Protein AF-A0AAW4VNE8-F1 (afdb_monomer_lite)

Sequence (165 aa):
MKYTDEEKKIIDEVKKYLRELRLINIEKFSLTFEIEDIPSPQSIKYSDEAPGGFSKSKGEQITSNMLRRELLTKRLELFNKELDKFMPLVYLLNAGHRNIIRTYVCSRGYNEMIDTLEESFCISKSTYKREFPKACLELSKYLDMEHRPSLEKLNNIFYESIKNE

Radius of gyration: 21.03 Å; chains: 1; bounding box: 50×34×59 Å

Structure (mmCIF, N/CA/C/O backbone):
data_AF-A0AAW4VNE8-F1
#
_entry.id   AF-A0AAW4VNE8-F1
#
loop_
_atom_site.group_PDB
_atom_site.id
_atom_site.type_symbol
_atom_site.label_atom_id
_atom_site.label_alt_id
_atom_site.label_comp_id
_atom_site.label_asym_id
_atom_site.label_entity_id
_atom_site.label_seq_id
_atom_site.pdbx_PDB_ins_code
_atom_site.Cartn_x
_atom_site.Cartn_y
_atom_site.Cartn_z
_atom_site.occupancy
_atom_site.B_iso_or_equiv
_atom_site.auth_seq_id
_atom_site.auth_comp_id
_atom_site.auth_asym_id
_atom_site.auth_atom_id
_atom_site.pdbx_PDB_model_num
ATOM 1 N N . MET A 1 1 ? -12.134 5.145 24.192 1.00 62.53 1 MET A N 1
ATOM 2 C CA . MET A 1 1 ? -12.158 3.667 24.160 1.00 62.53 1 MET A CA 1
ATOM 3 C C . MET A 1 1 ? -10.788 3.184 24.602 1.00 62.53 1 MET A C 1
ATOM 5 O O . MET A 1 1 ? -9.808 3.706 24.082 1.00 62.53 1 MET A O 1
ATOM 9 N N . LYS A 1 2 ? -10.706 2.294 25.595 1.00 84.44 2 LYS A N 1
ATOM 10 C CA . LYS A 1 2 ? -9.440 1.654 25.977 1.00 84.44 2 LYS A CA 1
ATOM 11 C C . LYS A 1 2 ? -9.392 0.295 25.279 1.00 84.44 2 LYS A C 1
ATOM 13 O O . LYS A 1 2 ? -10.303 -0.493 25.483 1.00 84.44 2 LYS A O 1
ATOM 18 N N . TYR A 1 3 ? -8.377 0.084 24.447 1.00 93.25 3 TYR A N 1
ATOM 19 C CA . TYR A 1 3 ? -8.071 -1.218 23.854 1.00 93.25 3 TYR A CA 1
ATOM 20 C C . TYR A 1 3 ? -7.355 -2.095 24.884 1.00 93.25 3 TYR A C 1
ATOM 22 O O . TYR A 1 3 ? -6.609 -1.563 25.719 1.00 93.25 3 TYR A O 1
ATOM 30 N N . THR A 1 4 ? -7.560 -3.408 24.817 1.00 96.62 4 THR A N 1
ATOM 31 C CA . THR A 1 4 ? -6.763 -4.380 25.578 1.00 96.62 4 THR A CA 1
ATOM 32 C C . THR A 1 4 ? -5.313 -4.379 25.084 1.00 96.62 4 THR A C 1
ATOM 34 O O . THR A 1 4 ? -5.005 -3.834 24.022 1.00 96.62 4 THR A O 1
ATOM 37 N N . ASP A 1 5 ? -4.388 -4.955 25.851 1.00 96.56 5 ASP A N 1
ATOM 38 C CA . ASP A 1 5 ? -2.985 -5.010 25.423 1.00 96.56 5 ASP A CA 1
ATOM 39 C C . ASP A 1 5 ? -2.790 -5.900 24.187 1.00 96.56 5 ASP A C 1
ATOM 41 O O . ASP A 1 5 ? -2.002 -5.554 23.305 1.00 96.56 5 ASP A O 1
ATOM 45 N N . GLU A 1 6 ? -3.591 -6.959 24.056 1.00 96.44 6 GLU A N 1
ATOM 46 C CA . GLU A 1 6 ? -3.609 -7.808 22.863 1.00 96.44 6 GLU A CA 1
ATOM 47 C C . GLU A 1 6 ? -4.120 -7.040 21.635 1.00 96.44 6 GLU A C 1
ATOM 49 O O . GLU A 1 6 ? -3.477 -7.026 20.586 1.00 96.44 6 GLU A O 1
ATOM 54 N N . GLU A 1 7 ? -5.222 -6.297 21.775 1.00 97.50 7 GLU A N 1
ATOM 55 C CA . GLU A 1 7 ? -5.741 -5.451 20.695 1.00 97.50 7 GLU A CA 1
ATOM 56 C C . GLU A 1 7 ? -4.721 -4.390 20.268 1.00 97.50 7 GLU A C 1
ATOM 58 O O . GLU A 1 7 ? -4.535 -4.153 19.075 1.00 97.50 7 GLU A O 1
ATOM 63 N N . LYS A 1 8 ? -4.020 -3.758 21.220 1.00 97.38 8 LYS A N 1
ATOM 64 C CA . LYS A 1 8 ? -2.961 -2.785 20.902 1.00 97.38 8 LYS A CA 1
ATOM 65 C C . LYS A 1 8 ? -1.839 -3.421 20.088 1.00 97.38 8 LYS A C 1
ATOM 67 O O . LYS A 1 8 ? -1.361 -2.785 19.150 1.00 97.38 8 LYS A O 1
ATOM 72 N N . LYS A 1 9 ? -1.435 -4.648 20.430 1.00 97.38 9 LYS A N 1
ATOM 73 C CA . LYS A 1 9 ? -0.408 -5.396 19.698 1.00 97.38 9 LYS A CA 1
ATOM 74 C C . LYS A 1 9 ? -0.859 -5.696 18.270 1.00 97.38 9 LYS A C 1
ATOM 76 O O . LYS A 1 9 ? -0.118 -5.412 17.334 1.00 97.38 9 LYS A O 1
ATOM 81 N N . ILE A 1 10 ? -2.093 -6.170 18.089 1.00 97.50 10 ILE A N 1
ATOM 82 C CA . ILE A 1 10 ? -2.672 -6.405 16.757 1.00 97.50 10 ILE A CA 1
ATOM 83 C C . ILE A 1 10 ? -2.693 -5.105 15.945 1.00 97.50 10 ILE A C 1
ATOM 85 O O . ILE A 1 10 ? -2.233 -5.077 14.806 1.00 97.50 10 ILE A O 1
ATOM 89 N N . ILE A 1 11 ? -3.173 -4.007 16.537 1.00 97.81 11 ILE A N 1
ATOM 90 C CA . ILE A 1 11 ? -3.217 -2.694 15.880 1.00 97.81 11 ILE A CA 1
ATOM 91 C C . ILE A 1 11 ? -1.821 -2.258 15.423 1.00 97.81 11 ILE A C 1
ATOM 93 O O . ILE A 1 11 ? -1.682 -1.732 14.319 1.00 97.81 11 ILE A O 1
ATOM 97 N N . ASP A 1 12 ? -0.797 -2.429 16.260 1.00 97.50 12 ASP A N 1
ATOM 98 C CA . ASP A 1 12 ? 0.577 -2.056 15.918 1.00 97.50 12 ASP A CA 1
ATOM 99 C C . ASP A 1 12 ? 1.122 -2.892 14.752 1.00 97.50 12 ASP A C 1
ATOM 101 O O . ASP A 1 12 ? 1.660 -2.348 13.786 1.00 97.50 12 ASP A O 1
ATOM 105 N N . GLU A 1 13 ? 0.902 -4.205 14.783 1.00 97.31 13 GLU A N 1
ATOM 106 C CA . GLU A 1 13 ? 1.349 -5.102 13.720 1.00 97.31 13 GLU A CA 1
ATOM 107 C C . GLU A 1 13 ? 0.631 -4.837 12.387 1.00 97.31 13 GLU A C 1
ATOM 109 O O . GLU A 1 13 ? 1.277 -4.797 11.337 1.00 97.31 13 GLU A O 1
ATOM 114 N N . VAL A 1 14 ? -0.675 -4.559 12.405 1.00 97.81 14 VAL A N 1
ATOM 115 C CA . VAL A 1 14 ? -1.410 -4.162 11.193 1.00 97.81 14 VAL A CA 1
ATOM 116 C C . VAL A 1 14 ? -0.928 -2.809 10.672 1.00 97.81 14 VAL A C 1
ATOM 118 O O . VAL A 1 14 ? -0.754 -2.643 9.468 1.00 97.81 14 VAL A O 1
ATOM 121 N N . LYS A 1 15 ? -0.631 -1.836 11.540 1.00 97.06 15 LYS A N 1
ATOM 122 C CA . LYS A 1 15 ? -0.052 -0.556 11.097 1.00 97.06 15 LYS A CA 1
ATOM 123 C C . LYS A 1 15 ? 1.297 -0.740 10.410 1.00 97.06 15 LYS A C 1
ATOM 125 O O . LYS A 1 15 ? 1.544 -0.082 9.402 1.00 97.06 15 LYS A O 1
ATOM 130 N N . LYS A 1 16 ? 2.157 -1.626 10.922 1.00 96.50 16 LYS A N 1
ATOM 131 C CA . LYS A 1 16 ? 3.430 -1.974 10.268 1.00 96.50 16 LYS A CA 1
ATOM 132 C C . LYS A 1 16 ? 3.189 -2.604 8.898 1.00 96.50 16 LYS A C 1
ATOM 134 O O . LYS A 1 16 ? 3.813 -2.182 7.931 1.00 96.50 16 LYS A O 1
ATOM 139 N N . TYR A 1 17 ? 2.238 -3.533 8.801 1.00 97.31 17 TYR A N 1
ATOM 140 C CA . TYR A 1 17 ? 1.827 -4.142 7.533 1.00 97.31 17 TYR A CA 1
ATOM 141 C C . TYR A 1 17 ? 1.385 -3.081 6.509 1.00 97.31 17 TYR A C 1
ATOM 143 O O . TYR A 1 17 ? 1.893 -3.028 5.391 1.00 97.31 17 TYR A O 1
ATOM 151 N N . LEU A 1 18 ? 0.476 -2.183 6.902 1.00 96.81 18 LEU A N 1
ATOM 152 C CA . LEU A 1 18 ? -0.027 -1.112 6.036 1.00 96.81 18 LEU A CA 1
ATOM 153 C C . LEU A 1 18 ? 1.067 -0.118 5.635 1.00 96.81 18 LEU A C 1
ATOM 155 O O . LEU A 1 18 ? 1.028 0.430 4.535 1.00 96.81 18 LEU A O 1
ATOM 159 N N . ARG A 1 19 ? 2.041 0.135 6.517 1.00 96.00 19 ARG A N 1
ATOM 160 C CA . ARG A 1 19 ? 3.185 0.999 6.217 1.00 96.00 19 ARG A CA 1
ATOM 161 C C . ARG A 1 19 ? 4.059 0.402 5.116 1.00 96.00 19 ARG A C 1
ATOM 163 O O . ARG A 1 19 ? 4.448 1.143 4.221 1.00 96.00 19 ARG A O 1
ATOM 170 N N . GLU A 1 20 ? 4.328 -0.900 5.149 1.00 96.56 20 GLU A N 1
ATOM 171 C CA . GLU A 1 20 ? 5.074 -1.575 4.078 1.00 96.56 20 GLU A CA 1
ATOM 172 C C . GLU A 1 20 ? 4.325 -1.511 2.744 1.00 96.56 20 GLU A C 1
ATOM 174 O O . GLU A 1 20 ? 4.905 -1.119 1.734 1.00 96.56 20 GLU A O 1
ATOM 179 N N . LEU A 1 21 ? 3.014 -1.776 2.740 1.00 96.81 21 LEU A N 1
ATOM 180 C CA . LEU A 1 21 ? 2.191 -1.609 1.535 1.00 96.81 21 LEU A CA 1
ATOM 181 C C . LEU A 1 21 ? 2.241 -0.184 0.983 1.00 96.81 21 LEU A C 1
ATOM 183 O O . LEU A 1 21 ? 2.335 0.016 -0.226 1.00 96.81 21 LEU A O 1
ATOM 187 N N . ARG A 1 22 ? 2.197 0.814 1.868 1.00 96.12 22 ARG A N 1
ATOM 188 C CA . ARG A 1 22 ? 2.317 2.220 1.487 1.00 96.12 22 ARG A CA 1
ATOM 189 C C . ARG A 1 22 ? 3.668 2.514 0.835 1.00 96.12 22 ARG A C 1
ATOM 191 O O . ARG A 1 22 ? 3.701 3.208 -0.175 1.00 96.12 22 ARG A O 1
ATOM 198 N N . LEU A 1 23 ? 4.766 1.984 1.378 1.00 96.31 23 LEU A N 1
ATOM 199 C CA . LEU A 1 23 ? 6.102 2.132 0.789 1.00 96.31 23 LEU A CA 1
ATOM 200 C C . LEU A 1 23 ? 6.175 1.493 -0.601 1.00 96.31 23 LEU A C 1
ATOM 202 O O . LEU A 1 23 ? 6.641 2.137 -1.537 1.00 96.31 23 LEU A O 1
ATOM 206 N N . ILE A 1 24 ? 5.649 0.275 -0.751 1.00 97.00 24 ILE A N 1
ATOM 207 C CA . ILE A 1 24 ? 5.566 -0.422 -2.043 1.00 97.00 24 ILE A CA 1
ATOM 208 C C . ILE A 1 24 ? 4.759 0.404 -3.048 1.00 97.00 24 ILE A C 1
ATOM 210 O O . ILE A 1 24 ? 5.172 0.567 -4.192 1.00 97.00 24 ILE A O 1
ATOM 214 N N . ASN A 1 25 ? 3.628 0.971 -2.626 1.00 95.75 25 ASN A N 1
ATOM 215 C CA . ASN A 1 25 ? 2.785 1.780 -3.496 1.00 95.75 25 ASN A CA 1
ATOM 216 C C . ASN A 1 25 ? 3.446 3.113 -3.898 1.00 95.75 25 ASN A C 1
ATOM 218 O O . ASN A 1 25 ? 3.315 3.536 -5.044 1.00 95.75 25 ASN A O 1
ATOM 222 N N . ILE A 1 26 ? 4.188 3.760 -2.993 1.00 94.94 26 ILE A N 1
ATOM 223 C CA . ILE A 1 26 ? 4.981 4.958 -3.315 1.00 94.94 26 ILE A CA 1
ATOM 224 C C . ILE A 1 26 ? 6.068 4.619 -4.340 1.00 94.94 26 ILE A C 1
ATOM 226 O O . ILE A 1 26 ? 6.186 5.310 -5.349 1.00 94.94 26 ILE A O 1
ATOM 230 N N . GLU A 1 27 ? 6.822 3.540 -4.123 1.00 95.69 27 GLU A N 1
ATOM 231 C CA . GLU A 1 27 ? 7.878 3.117 -5.048 1.00 95.69 27 GLU A CA 1
ATOM 232 C C . GLU A 1 27 ? 7.302 2.725 -6.417 1.00 95.69 27 GLU A C 1
ATOM 234 O O . GLU A 1 27 ? 7.830 3.128 -7.451 1.00 95.69 27 GLU A O 1
ATOM 239 N N . LYS A 1 28 ? 6.169 2.013 -6.447 1.00 95.38 28 LYS A N 1
ATOM 240 C CA . LYS A 1 28 ? 5.414 1.719 -7.674 1.00 95.38 28 LYS A CA 1
ATOM 241 C C . LYS A 1 28 ? 5.113 2.999 -8.467 1.00 95.38 28 LYS A C 1
ATOM 243 O O . LYS A 1 28 ? 5.301 3.021 -9.685 1.00 95.38 28 LYS A O 1
ATOM 248 N N . PHE A 1 29 ? 4.645 4.058 -7.801 1.00 93.44 29 PHE A N 1
ATOM 249 C CA . PHE A 1 29 ? 4.393 5.341 -8.462 1.00 93.44 29 PHE A CA 1
ATOM 250 C C . PHE A 1 29 ? 5.680 5.949 -9.027 1.00 93.44 29 PHE A C 1
ATOM 252 O O . PHE A 1 29 ? 5.679 6.361 -10.184 1.00 93.44 29 PHE A O 1
ATOM 259 N N . SER A 1 30 ? 6.776 5.953 -8.265 1.00 94.12 30 SER A N 1
ATOM 260 C CA . SER A 1 30 ? 8.084 6.426 -8.746 1.00 94.12 30 SER A CA 1
ATOM 261 C C . SER A 1 30 ? 8.554 5.666 -9.991 1.00 94.12 30 SER A C 1
ATOM 263 O O . SER A 1 30 ? 8.950 6.290 -10.972 1.00 94.12 30 SER A O 1
ATOM 265 N N . LEU A 1 31 ? 8.435 4.333 -9.995 1.00 95.25 31 LEU A N 1
ATOM 266 C CA . LEU A 1 31 ? 8.795 3.490 -11.140 1.00 95.25 31 LEU A CA 1
ATOM 267 C C . LEU A 1 31 ? 7.951 3.790 -12.378 1.00 95.25 31 LEU A C 1
ATOM 269 O O . LEU A 1 31 ? 8.462 3.759 -13.492 1.00 95.25 31 LEU A O 1
ATOM 273 N N . THR A 1 32 ? 6.666 4.089 -12.188 1.00 94.50 32 THR A N 1
ATOM 274 C CA . THR A 1 32 ? 5.768 4.429 -13.300 1.00 94.50 32 THR A CA 1
ATOM 275 C C . THR A 1 32 ? 6.254 5.696 -14.003 1.00 94.50 32 THR A C 1
ATOM 277 O O . THR A 1 32 ? 6.419 5.688 -15.221 1.00 94.50 32 THR A O 1
ATOM 280 N N . PHE A 1 33 ? 6.591 6.740 -13.238 1.00 94.06 33 PHE A N 1
ATOM 281 C CA . PHE A 1 33 ? 7.164 7.968 -13.793 1.00 94.06 33 PHE A CA 1
ATOM 282 C C . PHE A 1 33 ? 8.517 7.730 -14.471 1.00 94.06 33 PHE A C 1
ATOM 284 O O . PHE A 1 33 ? 8.771 8.280 -15.539 1.00 94.06 33 PHE A O 1
ATOM 291 N N . GLU A 1 34 ? 9.377 6.892 -13.887 1.00 94.62 34 GLU A N 1
ATOM 292 C CA . GLU A 1 34 ? 10.672 6.566 -14.490 1.00 94.62 34 GLU A CA 1
ATOM 293 C C . GLU A 1 34 ? 10.511 5.861 -15.846 1.00 94.62 34 GLU A C 1
ATOM 295 O O . GLU A 1 34 ? 11.220 6.181 -16.797 1.00 94.62 34 GLU A O 1
ATOM 300 N N . ILE A 1 35 ? 9.554 4.936 -15.966 1.00 93.75 35 ILE A N 1
ATOM 301 C CA . ILE A 1 35 ? 9.250 4.233 -17.221 1.00 93.75 35 ILE A CA 1
ATOM 302 C C . ILE A 1 35 ? 8.692 5.189 -18.284 1.00 93.75 35 ILE A C 1
ATOM 304 O O . ILE A 1 35 ? 9.037 5.063 -19.463 1.00 93.75 35 ILE A O 1
ATOM 308 N N . GLU A 1 36 ? 7.825 6.121 -17.885 1.00 92.12 36 GLU A N 1
ATOM 309 C CA . GLU A 1 36 ? 7.239 7.128 -18.778 1.00 92.12 36 GLU A CA 1
ATOM 310 C C . GLU A 1 36 ? 8.285 8.111 -19.323 1.00 92.12 36 GLU A C 1
ATOM 312 O O . GLU A 1 36 ? 8.176 8.538 -20.473 1.00 92.12 36 GLU A O 1
ATOM 317 N N . ASP A 1 37 ? 9.322 8.427 -18.540 1.00 92.38 37 ASP A N 1
ATOM 318 C CA . ASP A 1 37 ? 10.410 9.321 -18.960 1.00 92.38 37 ASP A CA 1
ATOM 319 C C . ASP A 1 37 ? 11.376 8.669 -19.968 1.00 92.38 37 ASP A C 1
ATOM 321 O O . ASP A 1 37 ? 12.014 9.356 -20.776 1.00 92.38 37 ASP A O 1
ATOM 325 N N . ILE A 1 38 ? 11.454 7.331 -19.994 1.00 90.25 38 ILE A N 1
ATOM 326 C CA . ILE A 1 38 ? 12.265 6.620 -20.988 1.00 90.25 38 ILE A CA 1
ATOM 327 C C . ILE A 1 38 ? 11.712 6.927 -22.392 1.00 90.25 38 ILE A C 1
ATOM 329 O O . ILE A 1 38 ? 10.531 6.682 -22.657 1.00 90.25 38 ILE A O 1
ATOM 333 N N . PRO A 1 39 ? 12.539 7.401 -23.346 1.00 88.44 39 PRO A N 1
ATOM 334 C CA . PRO A 1 39 ? 12.076 7.652 -24.706 1.00 88.44 39 PRO A CA 1
ATOM 335 C C . PRO A 1 39 ? 11.544 6.374 -25.375 1.00 88.44 39 PRO A C 1
ATOM 337 O O . PRO A 1 39 ? 12.005 5.264 -25.100 1.00 88.44 39 PRO A O 1
ATOM 340 N N . SER A 1 40 ? 10.558 6.514 -26.264 1.00 87.19 40 SER A N 1
ATOM 341 C CA . SER A 1 40 ? 10.142 5.402 -27.126 1.00 87.19 40 SER A CA 1
ATOM 342 C C . SER A 1 40 ? 11.232 5.098 -28.161 1.00 87.19 40 SER A C 1
ATOM 344 O O . SER A 1 40 ? 11.944 6.022 -28.553 1.00 87.19 40 SER A O 1
ATOM 346 N N . PRO A 1 41 ? 11.349 3.858 -28.675 1.00 82.94 41 PRO A N 1
ATOM 347 C CA . PRO A 1 41 ? 12.342 3.505 -29.698 1.00 82.94 41 PRO A CA 1
ATOM 348 C C . PRO A 1 41 ? 12.306 4.399 -30.950 1.00 82.94 41 PRO A C 1
ATOM 350 O O . PRO A 1 41 ? 13.335 4.624 -31.580 1.00 82.94 41 PRO A O 1
ATOM 353 N N . GLN A 1 42 ? 11.133 4.942 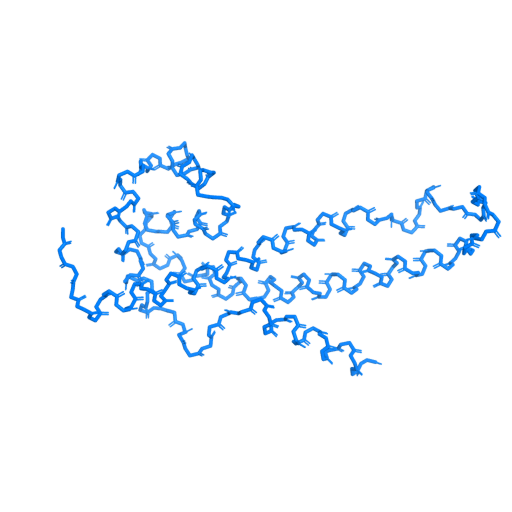-31.296 1.00 82.69 42 GLN A N 1
ATOM 354 C CA . GLN A 1 42 ? 10.943 5.855 -32.429 1.00 82.69 42 GLN A CA 1
ATOM 355 C C . GLN A 1 42 ? 11.243 7.328 -32.094 1.00 82.69 42 GLN A C 1
ATOM 357 O O . GLN A 1 42 ? 11.025 8.207 -32.926 1.00 82.69 42 GLN A O 1
ATOM 362 N N . SER A 1 43 ? 11.701 7.626 -30.878 1.00 82.94 43 SER A N 1
ATOM 363 C CA . SER A 1 43 ? 11.914 8.993 -30.416 1.00 82.94 43 SER A CA 1
ATOM 364 C C . SER A 1 43 ? 13.044 9.691 -31.170 1.00 82.94 43 SER A C 1
ATOM 366 O O . SER A 1 43 ? 14.160 9.185 -31.291 1.00 82.94 43 SER A O 1
ATOM 368 N N . ILE A 1 44 ? 12.769 10.928 -31.581 1.00 79.06 44 ILE A N 1
ATOM 369 C CA . ILE A 1 44 ? 13.752 11.889 -32.107 1.00 79.06 44 ILE A CA 1
ATOM 370 C C . ILE A 1 44 ? 14.809 12.306 -31.073 1.00 79.06 44 ILE A C 1
ATOM 372 O O . ILE A 1 44 ? 15.802 12.917 -31.448 1.00 79.06 44 ILE A O 1
ATOM 376 N N . LYS A 1 45 ? 14.631 11.960 -29.787 1.00 81.12 45 LYS A N 1
ATOM 377 C CA . LYS A 1 45 ? 15.637 12.196 -28.737 1.00 81.12 45 LYS A CA 1
ATOM 378 C C . LYS A 1 45 ? 16.906 11.349 -28.915 1.00 81.12 45 LYS A C 1
ATOM 380 O O . LYS A 1 45 ? 17.913 11.666 -28.294 1.00 81.12 45 LYS A O 1
ATOM 385 N N . TYR A 1 46 ? 16.865 10.279 -29.713 1.00 79.00 46 TYR A N 1
ATOM 386 C CA . TYR A 1 46 ? 18.046 9.466 -29.995 1.00 79.00 46 TYR A CA 1
ATOM 387 C C . TYR A 1 46 ? 18.857 10.047 -31.156 1.00 79.00 46 TYR A C 1
ATOM 389 O O . TYR A 1 46 ? 18.369 10.099 -32.289 1.00 79.00 46 TYR A O 1
ATOM 397 N N . SER A 1 47 ? 20.110 10.409 -30.889 1.00 73.19 47 SER A N 1
ATOM 398 C CA . SER A 1 47 ? 21.063 10.942 -31.868 1.00 73.19 47 SER A CA 1
ATOM 399 C C . SER A 1 47 ? 22.414 10.237 -31.766 1.00 73.19 47 SER A C 1
ATOM 401 O O . SER A 1 47 ? 22.825 9.827 -30.683 1.00 73.19 47 SER A O 1
ATOM 403 N N . ASP A 1 48 ? 23.126 10.122 -32.886 1.00 69.94 48 ASP A N 1
ATOM 404 C CA . ASP A 1 48 ? 24.533 9.688 -32.889 1.00 69.94 48 ASP A CA 1
ATOM 405 C C . ASP A 1 48 ? 25.478 10.817 -32.430 1.00 69.94 48 ASP A C 1
ATOM 407 O O . ASP A 1 48 ? 26.586 10.573 -31.953 1.00 69.94 48 ASP A O 1
ATOM 411 N N . GLU A 1 49 ? 25.010 12.063 -32.503 1.00 62.94 49 GLU A N 1
ATOM 412 C CA . GLU A 1 49 ? 25.739 13.265 -32.115 1.00 62.94 49 GLU A CA 1
ATOM 413 C C . GLU A 1 49 ? 25.362 13.667 -30.681 1.00 62.94 49 GLU A C 1
ATOM 415 O O . GLU A 1 49 ? 24.235 14.101 -30.429 1.00 62.94 49 GLU A O 1
ATOM 420 N N . ALA A 1 50 ? 26.294 13.537 -29.731 1.00 57.97 50 ALA A N 1
ATOM 421 C CA . ALA A 1 50 ? 26.227 14.246 -28.452 1.00 57.97 50 ALA A CA 1
ATOM 422 C C . ALA A 1 50 ? 27.287 15.359 -28.413 1.00 57.97 50 ALA A C 1
ATOM 424 O O . ALA A 1 50 ? 28.420 15.143 -28.859 1.00 57.97 50 ALA A O 1
ATOM 425 N N . PRO A 1 51 ? 26.982 16.533 -27.832 1.00 45.62 51 PRO A N 1
ATOM 426 C CA . PRO A 1 51 ? 27.997 17.540 -27.566 1.00 45.62 51 PRO A CA 1
ATOM 427 C C . PRO A 1 51 ? 28.917 17.009 -26.457 1.00 45.62 51 PRO A C 1
ATOM 429 O O . PRO A 1 51 ? 28.519 16.951 -25.297 1.00 45.62 51 PRO A O 1
ATOM 432 N N . GLY A 1 52 ? 30.130 16.569 -26.811 1.00 54.62 52 GLY A N 1
ATOM 433 C CA . GLY A 1 52 ? 31.125 16.109 -25.827 1.00 54.62 52 GLY A CA 1
ATOM 434 C C . GLY A 1 52 ? 31.918 14.840 -26.159 1.00 54.62 52 GLY A C 1
ATOM 435 O O . GLY A 1 52 ? 32.692 14.397 -25.318 1.00 54.62 52 GLY A O 1
ATOM 436 N N . GLY A 1 53 ? 31.777 14.255 -27.353 1.00 49.53 53 GLY A N 1
ATOM 437 C CA . GLY A 1 53 ? 32.758 13.289 -27.882 1.00 49.53 53 GLY A CA 1
ATOM 438 C C . GLY A 1 53 ? 32.707 11.855 -27.332 1.00 49.53 53 GLY A C 1
ATOM 439 O O . GLY A 1 53 ? 33.537 11.042 -27.723 1.00 49.53 53 GLY A O 1
ATOM 440 N N . PHE A 1 54 ? 31.728 11.516 -26.489 1.00 50.19 54 PHE A N 1
ATOM 441 C CA . PHE A 1 54 ? 31.489 10.146 -26.014 1.00 50.19 54 PHE A CA 1
ATOM 442 C C . PHE A 1 54 ? 29.989 9.795 -26.060 1.00 50.19 54 PHE A C 1
ATOM 444 O O . PHE A 1 54 ? 29.380 9.508 -25.030 1.00 50.19 54 PHE A O 1
ATOM 451 N N . SER A 1 55 ? 29.351 9.847 -27.235 1.00 64.31 55 SER A N 1
ATOM 452 C CA . SER A 1 55 ? 28.000 9.289 -27.408 1.00 64.31 55 SER A CA 1
ATOM 453 C C . SER A 1 55 ? 28.068 7.797 -27.726 1.00 64.31 55 SER A C 1
ATOM 455 O O . SER A 1 55 ? 28.757 7.380 -28.652 1.00 64.31 55 SER A O 1
ATOM 457 N N . LYS A 1 56 ? 27.294 6.987 -26.989 1.00 72.12 56 LYS A N 1
ATOM 458 C CA . LYS A 1 56 ? 26.840 5.675 -27.480 1.00 72.12 56 LYS A CA 1
ATOM 459 C C . LYS A 1 56 ? 26.127 5.874 -28.820 1.00 72.12 56 LYS A C 1
ATOM 461 O O . LYS A 1 56 ? 25.419 6.872 -28.972 1.00 72.12 56 LYS A O 1
ATOM 466 N N . SER A 1 57 ? 26.243 4.930 -29.748 1.00 83.56 57 SER A N 1
ATOM 467 C CA . SER A 1 57 ? 25.483 4.987 -31.005 1.00 83.56 57 SER A CA 1
ATOM 468 C C . SER A 1 57 ? 23.974 5.024 -30.737 1.00 83.56 57 S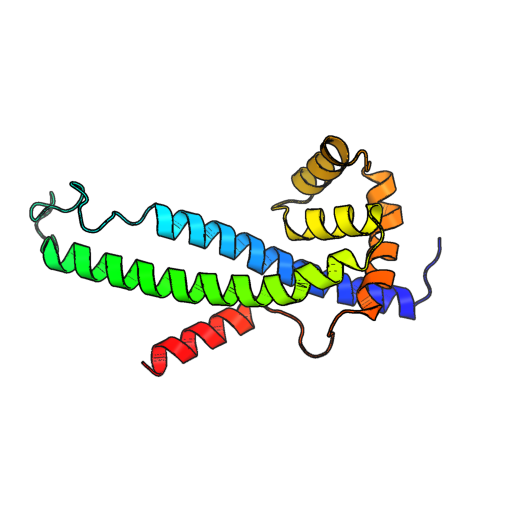ER A C 1
ATOM 470 O O . SER A 1 57 ? 23.493 4.539 -29.706 1.00 83.56 57 SER A O 1
ATOM 472 N N . LYS A 1 58 ? 23.195 5.556 -31.680 1.00 83.12 58 LYS A N 1
ATOM 473 C CA . LYS A 1 58 ? 21.729 5.585 -31.615 1.00 83.12 58 LYS A CA 1
ATOM 474 C C . LYS A 1 58 ? 21.149 4.201 -31.301 1.00 83.12 58 LYS A C 1
ATOM 476 O O . LYS A 1 58 ? 20.260 4.077 -30.460 1.00 83.12 58 LYS A O 1
ATOM 481 N N . GLY A 1 59 ? 21.685 3.155 -31.933 1.00 84.56 59 GLY A N 1
ATOM 482 C CA . GLY A 1 59 ? 21.276 1.766 -31.703 1.00 84.56 59 GLY A CA 1
ATOM 483 C C . GLY A 1 59 ? 21.550 1.278 -30.276 1.00 84.56 59 GLY A C 1
ATOM 484 O O . GLY A 1 59 ? 20.684 0.657 -29.656 1.00 84.56 59 GLY A O 1
ATOM 485 N N . GLU A 1 60 ? 22.713 1.607 -29.709 1.00 85.94 60 GLU A N 1
ATOM 486 C CA . GLU A 1 60 ? 23.056 1.268 -28.321 1.00 85.94 60 GLU A CA 1
ATOM 487 C C . GLU A 1 60 ? 22.211 2.046 -27.307 1.00 85.94 60 GLU A C 1
ATOM 489 O O . GLU A 1 60 ? 21.814 1.490 -26.282 1.00 85.94 60 GLU A O 1
ATOM 494 N N . GLN A 1 61 ? 21.893 3.315 -27.582 1.00 84.94 61 GLN A N 1
ATOM 495 C CA . GLN A 1 61 ? 20.992 4.111 -26.743 1.00 84.94 61 GLN A CA 1
ATOM 496 C C . GLN A 1 61 ? 19.578 3.526 -26.715 1.00 84.94 61 GLN A C 1
ATOM 498 O O . GLN A 1 61 ? 18.980 3.432 -25.640 1.00 84.94 61 GLN A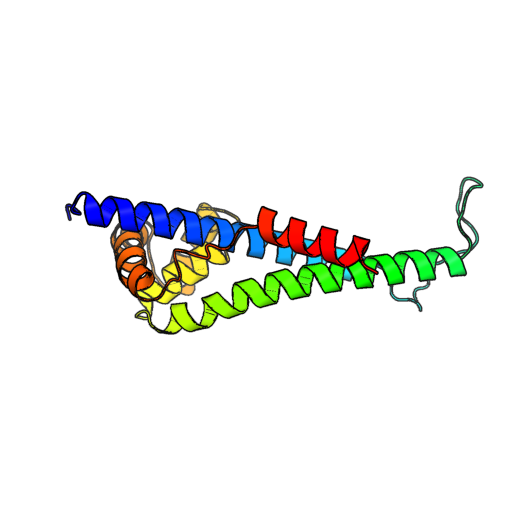 O 1
ATOM 503 N N . ILE A 1 62 ? 19.052 3.119 -27.877 1.00 87.31 62 ILE A N 1
ATOM 504 C CA . ILE A 1 62 ? 17.749 2.452 -27.987 1.00 87.31 62 ILE A CA 1
ATOM 505 C C . ILE A 1 62 ? 17.776 1.148 -27.190 1.00 87.31 62 ILE A C 1
ATOM 507 O O . ILE A 1 62 ? 16.963 0.970 -26.287 1.00 87.31 62 ILE A O 1
ATOM 511 N N . THR A 1 63 ? 18.753 0.279 -27.457 1.00 89.25 63 THR A N 1
ATOM 512 C CA . THR A 1 63 ? 18.872 -1.032 -26.799 1.00 89.25 63 THR A CA 1
ATOM 513 C C . THR A 1 63 ? 18.995 -0.892 -25.279 1.00 89.25 63 THR A C 1
ATOM 515 O O . THR A 1 63 ? 18.274 -1.548 -24.532 1.00 89.25 63 THR A O 1
ATOM 518 N N . SER A 1 64 ? 19.842 0.026 -24.802 1.00 88.81 64 SER A N 1
ATOM 519 C CA . SER A 1 64 ? 20.034 0.284 -23.369 1.00 88.81 64 SER A CA 1
ATOM 520 C C . SER A 1 64 ? 18.754 0.771 -22.685 1.00 88.81 64 SER A C 1
ATOM 522 O O . SER A 1 64 ? 18.478 0.378 -21.553 1.00 88.81 64 SER A O 1
ATOM 524 N N . ASN A 1 65 ? 17.978 1.633 -23.344 1.00 92.31 65 ASN A N 1
ATOM 525 C CA . ASN A 1 65 ? 16.729 2.151 -22.791 1.00 92.31 65 ASN A CA 1
ATOM 526 C C . ASN A 1 65 ? 15.584 1.140 -22.872 1.00 92.31 65 ASN A C 1
ATOM 528 O O . ASN A 1 65 ? 14.741 1.118 -21.979 1.00 92.31 65 ASN A O 1
ATOM 532 N N . MET A 1 66 ? 15.567 0.285 -23.896 1.00 92.00 66 MET A N 1
ATOM 533 C CA . MET A 1 66 ? 14.638 -0.841 -23.973 1.00 92.00 66 MET A CA 1
ATOM 534 C C . MET A 1 66 ? 14.878 -1.827 -22.830 1.00 92.00 66 MET A C 1
ATOM 536 O O . MET A 1 66 ? 13.929 -2.154 -22.125 1.00 92.00 66 MET A O 1
ATOM 540 N N . LEU A 1 67 ? 16.136 -2.206 -22.579 1.00 92.62 67 LEU A N 1
ATOM 541 C CA . LEU A 1 67 ? 16.488 -3.062 -21.444 1.00 92.62 67 LEU A CA 1
ATOM 542 C C . LEU A 1 67 ? 16.115 -2.407 -20.108 1.00 92.62 67 LEU A C 1
ATOM 544 O O . LEU A 1 67 ? 15.506 -3.044 -19.253 1.00 92.62 67 LEU A O 1
ATOM 548 N N . ARG A 1 68 ? 16.423 -1.113 -19.928 1.00 93.50 68 ARG A N 1
ATOM 549 C CA . ARG A 1 68 ? 16.018 -0.373 -18.721 1.00 93.50 68 ARG A CA 1
ATOM 550 C C . ARG A 1 68 ? 14.501 -0.405 -18.535 1.00 93.50 68 ARG A C 1
ATOM 552 O O . ARG A 1 68 ? 14.040 -0.684 -17.433 1.00 93.50 68 ARG A O 1
ATOM 559 N N . ARG A 1 69 ? 13.731 -0.148 -19.598 1.00 94.69 69 ARG A N 1
ATOM 560 C CA . ARG A 1 69 ? 12.264 -0.201 -19.566 1.00 94.69 69 ARG A CA 1
ATOM 561 C C . ARG A 1 69 ? 11.781 -1.586 -19.149 1.00 94.69 69 ARG A C 1
ATOM 563 O O . ARG A 1 69 ? 10.965 -1.671 -18.243 1.00 94.69 69 ARG A O 1
ATOM 570 N N . GLU A 1 70 ? 12.312 -2.643 -19.755 1.00 94.31 70 GLU A N 1
ATOM 571 C CA . GLU A 1 70 ? 11.951 -4.025 -19.428 1.00 94.31 70 GLU A CA 1
ATOM 572 C C . GLU A 1 70 ? 12.198 -4.346 -17.947 1.00 94.31 70 GLU A C 1
ATOM 574 O O . GLU A 1 70 ? 11.295 -4.823 -17.260 1.00 94.31 70 GLU A O 1
ATOM 579 N N . LEU A 1 71 ? 13.385 -4.023 -17.426 1.00 94.88 71 LEU A N 1
ATOM 580 C CA . LEU A 1 71 ? 13.739 -4.269 -16.026 1.00 94.88 71 LEU A CA 1
ATOM 581 C C . LEU A 1 71 ? 12.825 -3.506 -15.057 1.00 94.88 71 LEU A C 1
ATOM 583 O O . LEU A 1 71 ? 12.339 -4.079 -14.080 1.00 94.88 71 LEU A O 1
ATOM 587 N N . LEU A 1 72 ? 12.554 -2.227 -15.330 1.00 95.56 72 LEU A N 1
ATOM 588 C CA . LEU A 1 72 ? 11.644 -1.429 -14.507 1.00 95.56 72 LEU A CA 1
ATOM 589 C C . LEU A 1 72 ? 10.207 -1.963 -14.576 1.00 95.56 72 LEU A C 1
ATOM 591 O O . LEU A 1 72 ? 9.530 -2.003 -13.550 1.00 95.56 72 LEU A O 1
ATOM 595 N N . THR A 1 73 ? 9.748 -2.419 -15.747 1.00 95.25 73 THR A N 1
ATOM 596 C CA . THR A 1 73 ? 8.427 -3.041 -15.911 1.00 95.25 73 THR A CA 1
ATOM 597 C C . THR A 1 73 ? 8.319 -4.343 -15.117 1.00 95.25 73 THR A C 1
ATOM 599 O O . THR A 1 73 ? 7.360 -4.492 -14.363 1.00 95.25 73 THR A O 1
ATOM 602 N N . LYS A 1 74 ? 9.321 -5.234 -15.173 1.00 95.44 74 LYS A N 1
ATOM 603 C CA . LYS A 1 74 ? 9.357 -6.461 -14.350 1.00 95.44 74 LYS A CA 1
ATOM 604 C C . LYS A 1 74 ? 9.266 -6.138 -12.850 1.00 95.44 74 LYS A C 1
ATOM 606 O O . LYS A 1 74 ? 8.504 -6.767 -12.113 1.00 95.44 74 LYS A O 1
ATOM 611 N N . ARG A 1 75 ? 9.997 -5.116 -12.382 1.00 95.75 75 ARG A N 1
ATOM 612 C CA . ARG A 1 75 ? 9.935 -4.656 -10.980 1.00 95.75 75 ARG A CA 1
ATOM 613 C C . ARG A 1 75 ? 8.557 -4.087 -10.621 1.00 95.75 75 ARG A C 1
ATOM 615 O O . ARG A 1 75 ? 8.026 -4.385 -9.552 1.00 95.75 75 ARG A O 1
ATOM 622 N N . LEU A 1 76 ? 7.959 -3.303 -11.519 1.00 96.75 76 LEU A N 1
ATOM 623 C CA . LEU A 1 76 ? 6.623 -2.728 -11.351 1.00 96.75 76 LEU A CA 1
ATOM 624 C C . LEU A 1 76 ? 5.541 -3.815 -11.241 1.00 96.75 76 LEU A C 1
ATOM 626 O O . LEU A 1 76 ? 4.666 -3.730 -10.379 1.00 96.75 76 LEU A O 1
ATOM 630 N N . GLU A 1 77 ? 5.608 -4.848 -12.081 1.00 95.94 77 GLU A N 1
ATOM 631 C CA . GLU A 1 77 ? 4.699 -5.999 -12.047 1.00 95.94 77 GLU A CA 1
ATOM 632 C C . GLU A 1 77 ? 4.769 -6.748 -10.715 1.00 95.94 77 GLU A C 1
ATOM 634 O O . GLU A 1 77 ? 3.730 -7.095 -10.147 1.00 95.94 77 GLU A O 1
ATOM 639 N N . LEU A 1 78 ? 5.974 -6.936 -10.168 1.00 96.06 78 LEU A N 1
ATOM 640 C CA . LEU A 1 78 ? 6.162 -7.566 -8.864 1.00 96.06 78 LEU A CA 1
ATOM 641 C C . LEU A 1 78 ? 5.463 -6.780 -7.742 1.00 96.06 78 LEU A C 1
ATOM 643 O O . LEU A 1 78 ? 4.791 -7.373 -6.895 1.00 96.06 78 LEU A O 1
ATOM 647 N N . PHE A 1 79 ? 5.574 -5.450 -7.750 1.00 96.50 79 PHE A N 1
ATOM 648 C CA . PHE A 1 79 ? 4.897 -4.598 -6.768 1.00 96.50 79 PHE A CA 1
ATOM 649 C C . PHE A 1 79 ? 3.379 -4.594 -6.946 1.00 96.50 79 PHE A C 1
ATOM 651 O O . PHE A 1 79 ? 2.654 -4.678 -5.955 1.00 96.50 79 PHE A O 1
ATOM 658 N N . ASN A 1 80 ? 2.888 -4.543 -8.189 1.00 95.94 80 ASN A N 1
ATOM 659 C CA . ASN A 1 80 ? 1.455 -4.647 -8.471 1.00 95.94 80 ASN A CA 1
ATOM 660 C C . ASN A 1 80 ? 0.889 -5.971 -7.956 1.00 95.94 80 ASN A C 1
ATOM 662 O O . ASN A 1 80 ? -0.103 -5.957 -7.237 1.00 95.94 80 ASN A O 1
ATOM 666 N N . LYS A 1 81 ? 1.572 -7.091 -8.214 1.00 95.31 81 LYS A N 1
ATOM 667 C CA . LYS A 1 81 ? 1.151 -8.412 -7.738 1.00 95.31 81 LYS A CA 1
ATOM 668 C C . LYS A 1 81 ? 1.009 -8.471 -6.218 1.00 95.31 81 LYS A C 1
ATOM 670 O O . LYS A 1 81 ? 0.089 -9.115 -5.723 1.00 95.31 81 LYS A O 1
ATOM 675 N N . GLU A 1 82 ? 1.905 -7.827 -5.471 1.00 94.94 82 GLU A N 1
ATOM 676 C CA . GLU A 1 82 ? 1.802 -7.788 -4.009 1.00 94.94 82 GLU A CA 1
ATOM 677 C C . GLU A 1 82 ? 0.628 -6.915 -3.540 1.00 94.94 82 GLU A C 1
ATOM 679 O O . GLU A 1 82 ? -0.142 -7.326 -2.673 1.00 94.94 82 GLU A O 1
ATOM 684 N N . LEU A 1 83 ? 0.437 -5.741 -4.148 1.00 94.75 83 LEU A N 1
ATOM 685 C CA . LEU A 1 83 ? -0.692 -4.857 -3.839 1.00 94.75 83 LEU A CA 1
ATOM 686 C C . LEU A 1 83 ? -2.044 -5.495 -4.203 1.00 94.75 83 LEU A C 1
ATOM 688 O O . LEU A 1 83 ? -3.011 -5.354 -3.453 1.00 94.75 83 LEU A O 1
ATOM 692 N N . ASP A 1 84 ? -2.113 -6.244 -5.302 1.00 94.19 84 ASP A N 1
ATOM 693 C CA . ASP A 1 84 ? -3.330 -6.909 -5.778 1.00 94.19 84 ASP A CA 1
ATOM 694 C C . ASP A 1 84 ? -3.792 -8.039 -4.851 1.00 94.19 84 ASP A C 1
ATOM 696 O O . ASP A 1 84 ? -4.987 -8.322 -4.786 1.00 94.19 84 ASP A O 1
ATOM 700 N N . LYS A 1 85 ? -2.893 -8.641 -4.058 1.00 92.75 85 LYS A N 1
ATOM 701 C CA . LYS A 1 85 ? -3.289 -9.566 -2.978 1.00 92.75 85 LYS A CA 1
ATOM 702 C C . LYS A 1 85 ? -4.046 -8.847 -1.864 1.00 92.75 85 LYS A C 1
ATOM 704 O O . LYS A 1 85 ? -4.951 -9.413 -1.257 1.00 92.75 85 LYS A O 1
ATOM 709 N N . PHE A 1 86 ? -3.669 -7.601 -1.582 1.00 93.31 86 PHE A N 1
ATOM 710 C CA . PHE A 1 86 ? -4.233 -6.814 -0.492 1.00 93.31 86 PHE A CA 1
ATOM 711 C C . PHE A 1 86 ? -5.571 -6.163 -0.859 1.00 93.31 86 PHE A C 1
ATOM 713 O O . PHE A 1 86 ? -6.488 -6.122 -0.037 1.00 93.31 86 PHE A O 1
ATOM 720 N N . MET A 1 87 ? -5.701 -5.655 -2.087 1.00 87.75 87 MET A N 1
ATOM 721 C CA . MET A 1 87 ? -6.862 -4.863 -2.511 1.00 87.75 87 MET A CA 1
ATOM 722 C C . MET A 1 87 ? -8.226 -5.548 -2.279 1.00 87.75 87 MET A C 1
ATOM 724 O O . MET A 1 87 ? -9.126 -4.874 -1.772 1.00 87.75 87 MET A O 1
ATOM 728 N N . PRO A 1 88 ? -8.416 -6.854 -2.560 1.00 93.00 88 PRO A N 1
ATOM 729 C CA . PRO A 1 88 ? -9.669 -7.553 -2.270 1.00 93.00 88 PRO A CA 1
ATOM 730 C C . PRO A 1 88 ? -10.035 -7.568 -0.780 1.00 93.00 88 PRO A C 1
ATOM 732 O O . PRO A 1 88 ? -11.206 -7.418 -0.437 1.00 93.00 88 PRO A O 1
ATOM 735 N N . LEU A 1 89 ? -9.047 -7.683 0.115 1.00 94.12 89 LEU A N 1
ATOM 736 C CA . LEU A 1 89 ? -9.272 -7.765 1.565 1.00 94.12 89 LEU A CA 1
ATOM 737 C C . LEU A 1 89 ? -9.888 -6.476 2.114 1.00 94.12 89 LEU A C 1
ATOM 739 O O . LEU A 1 89 ? -10.732 -6.497 3.006 1.00 94.12 89 LEU A O 1
ATOM 743 N N . VAL A 1 90 ? -9.517 -5.338 1.530 1.00 93.81 90 VAL A N 1
ATOM 744 C CA . VAL A 1 90 ? -10.049 -4.025 1.901 1.00 93.81 90 VAL A CA 1
ATOM 745 C C . VAL A 1 90 ? -11.554 -3.908 1.606 1.00 93.81 90 VAL A C 1
ATOM 747 O O . VAL A 1 90 ? -12.255 -3.158 2.290 1.00 93.81 90 VAL A O 1
ATOM 750 N N . TYR A 1 91 ? -12.087 -4.666 0.641 1.00 94.25 91 TYR A N 1
ATOM 751 C CA . TYR A 1 91 ? -13.525 -4.693 0.345 1.00 94.25 91 TYR A CA 1
ATOM 752 C C . TYR A 1 91 ? -14.355 -5.482 1.364 1.00 94.25 91 TYR A C 1
ATOM 754 O O . TYR A 1 91 ? -15.569 -5.294 1.405 1.00 94.25 91 TYR A O 1
ATOM 762 N N . LEU A 1 92 ? -13.720 -6.292 2.218 1.00 95.88 92 LEU A N 1
ATOM 763 C CA . LEU A 1 92 ? -14.383 -6.983 3.332 1.00 95.88 92 LEU A CA 1
ATOM 764 C C . LEU A 1 92 ? -14.7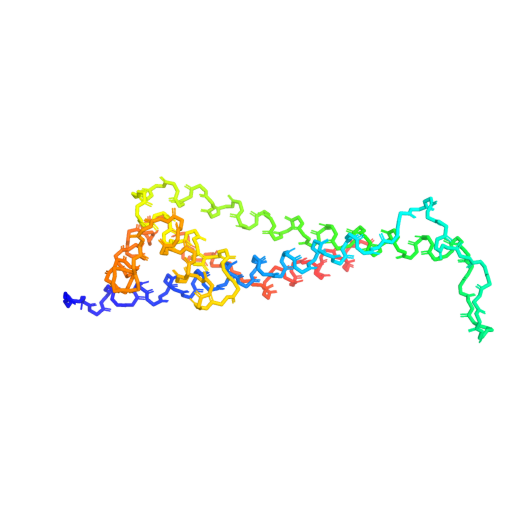17 -6.029 4.491 1.00 95.88 92 LEU A C 1
ATOM 766 O O . LEU A 1 92 ? -15.501 -6.363 5.377 1.00 95.88 92 LEU A O 1
ATOM 770 N N . LEU A 1 93 ? -14.143 -4.824 4.483 1.00 97.12 93 LEU A N 1
ATOM 771 C CA . LEU A 1 93 ? -14.413 -3.783 5.467 1.00 97.12 93 LEU A CA 1
ATOM 772 C C . LEU A 1 93 ? -15.660 -2.967 5.097 1.00 97.12 93 LEU A C 1
ATOM 774 O O . LEU A 1 93 ? -15.988 -2.765 3.923 1.00 97.12 93 LEU A O 1
ATOM 778 N N . ASN A 1 94 ? -16.308 -2.384 6.112 1.00 96.88 94 ASN A N 1
ATOM 779 C CA . ASN A 1 94 ? -17.338 -1.369 5.877 1.00 96.88 94 ASN A CA 1
ATOM 780 C C . ASN A 1 94 ? -16.757 -0.153 5.127 1.00 96.88 94 ASN A C 1
ATOM 782 O O . ASN A 1 94 ? -15.549 0.087 5.139 1.00 96.88 94 ASN A O 1
ATOM 786 N N . ALA A 1 95 ? -17.624 0.647 4.501 1.00 96.06 95 ALA A N 1
ATOM 787 C CA . ALA A 1 95 ? -17.203 1.758 3.646 1.00 96.06 95 ALA A CA 1
ATOM 788 C C . ALA A 1 95 ? -16.257 2.754 4.341 1.00 96.06 95 ALA A C 1
ATOM 790 O O . ALA A 1 95 ? -15.266 3.167 3.743 1.00 96.06 95 ALA A O 1
ATOM 791 N N . GLY A 1 96 ? -16.515 3.098 5.606 1.00 97.06 96 GLY A N 1
ATOM 792 C CA . GLY A 1 96 ? -15.672 4.030 6.356 1.00 97.06 96 GLY A CA 1
ATOM 793 C C . GLY A 1 96 ? -14.272 3.473 6.610 1.00 97.06 96 GLY A C 1
ATOM 794 O O . GLY A 1 96 ? -13.275 4.131 6.318 1.00 97.06 96 GLY A O 1
ATOM 795 N N . HIS A 1 97 ? -14.182 2.237 7.104 1.00 98.06 97 HIS A N 1
ATOM 796 C CA . HIS A 1 97 ? -12.905 1.562 7.354 1.00 98.06 97 HIS A CA 1
ATOM 797 C C . HIS A 1 97 ? -12.137 1.313 6.057 1.00 98.06 97 HIS A C 1
ATOM 799 O O . HIS A 1 97 ? -10.946 1.609 5.997 1.00 98.06 97 HIS A O 1
ATOM 805 N N . ARG A 1 98 ? -12.822 0.871 4.998 1.00 97.62 98 ARG A N 1
ATOM 806 C CA . ARG A 1 98 ? -12.255 0.726 3.654 1.00 97.62 98 ARG A CA 1
ATOM 807 C C . ARG A 1 98 ? -11.623 2.023 3.164 1.00 97.62 98 ARG A C 1
ATOM 809 O O . ARG A 1 98 ? -10.474 2.005 2.734 1.00 97.62 98 ARG A O 1
ATOM 816 N N . ASN A 1 99 ? -12.355 3.135 3.232 1.00 97.62 99 ASN A N 1
ATOM 817 C CA . ASN A 1 99 ? -11.859 4.426 2.757 1.00 97.62 99 ASN A CA 1
ATOM 818 C C . ASN A 1 99 ? -10.645 4.880 3.575 1.00 97.62 99 ASN A C 1
ATOM 820 O O . ASN A 1 99 ? -9.651 5.303 2.997 1.00 97.62 99 ASN A O 1
ATOM 824 N N . ILE A 1 100 ? -10.667 4.700 4.900 1.00 98.25 100 ILE A N 1
ATOM 825 C CA . ILE A 1 100 ? -9.513 4.993 5.763 1.00 98.25 100 ILE A CA 1
ATOM 826 C C . ILE A 1 100 ? -8.282 4.175 5.354 1.00 98.25 100 ILE A C 1
ATOM 828 O O . ILE A 1 100 ? -7.209 4.744 5.159 1.00 98.25 100 ILE A O 1
ATOM 832 N N . ILE A 1 101 ? -8.423 2.854 5.229 1.00 98.06 101 ILE A N 1
ATOM 833 C CA . ILE A 1 101 ? -7.309 1.948 4.927 1.00 98.06 101 ILE A CA 1
ATOM 834 C C . ILE A 1 101 ? -6.760 2.204 3.521 1.00 98.06 101 ILE A C 1
ATOM 836 O O . ILE A 1 101 ? -5.548 2.333 3.350 1.00 98.06 101 ILE A O 1
ATOM 840 N N . ARG A 1 102 ? -7.642 2.337 2.524 1.00 96.25 102 ARG A N 1
ATOM 841 C CA . ARG A 1 102 ? -7.253 2.624 1.141 1.00 96.25 102 ARG A CA 1
ATOM 842 C C . ARG A 1 102 ? -6.510 3.952 1.047 1.00 96.25 102 ARG A C 1
ATOM 844 O O . ARG A 1 102 ? -5.414 3.990 0.498 1.00 96.25 102 ARG A O 1
ATOM 851 N N . THR A 1 103 ? -7.052 5.021 1.629 1.00 97.12 103 THR A N 1
ATOM 852 C CA . THR A 1 103 ? -6.390 6.330 1.606 1.00 97.12 103 THR A CA 1
ATOM 853 C C . THR A 1 103 ? -5.056 6.291 2.348 1.00 97.12 103 THR A C 1
ATOM 855 O O . THR A 1 103 ? -4.078 6.837 1.845 1.00 97.12 103 THR A O 1
ATOM 858 N N . TYR A 1 104 ? -4.959 5.586 3.481 1.00 97.25 104 TYR A N 1
ATOM 859 C CA . TYR A 1 104 ? -3.690 5.414 4.197 1.00 97.25 104 TYR A CA 1
ATOM 860 C C . TYR A 1 104 ? -2.595 4.804 3.309 1.00 97.25 104 TYR A C 1
ATOM 862 O O . TYR A 1 104 ? -1.481 5.329 3.268 1.00 97.25 104 TYR A O 1
ATOM 870 N N . VAL A 1 105 ? -2.906 3.715 2.595 1.00 96.06 105 VAL A N 1
ATOM 871 C CA . VAL A 1 105 ? -1.952 3.016 1.714 1.00 96.06 105 VAL A CA 1
ATOM 872 C C . VAL A 1 105 ? -1.616 3.847 0.471 1.00 96.06 105 VAL A C 1
ATOM 874 O O . VAL A 1 105 ? -0.479 3.821 0.002 1.00 96.06 105 VAL A O 1
ATOM 877 N N . CYS A 1 106 ? -2.576 4.613 -0.052 1.00 94.31 106 CYS A N 1
ATOM 878 C CA . CYS A 1 106 ? -2.388 5.385 -1.280 1.00 94.31 106 CYS A CA 1
ATOM 879 C C . CYS A 1 106 ? -1.709 6.751 -1.091 1.00 94.31 106 CYS A C 1
ATOM 881 O O . CYS A 1 106 ? -1.195 7.291 -2.065 1.00 94.31 106 CYS A O 1
ATOM 883 N N . SER A 1 107 ? -1.685 7.307 0.120 1.00 94.56 107 SER A N 1
ATOM 884 C CA . SER A 1 107 ? -1.158 8.660 0.358 1.00 94.56 107 SER A CA 1
ATOM 885 C C . SER A 1 107 ? 0.369 8.689 0.464 1.00 94.56 107 SER A C 1
ATOM 887 O O . SER A 1 107 ? 0.980 7.779 1.026 1.00 94.56 107 SER A O 1
ATOM 889 N N . ARG A 1 108 ? 1.019 9.794 0.088 1.00 90.06 108 ARG A N 1
ATOM 890 C CA . ARG A 1 108 ? 2.470 10.013 0.273 1.00 90.06 108 ARG A CA 1
ATOM 891 C C . ARG A 1 108 ? 2.808 10.550 1.658 1.00 90.06 108 ARG A C 1
ATOM 893 O O . ARG A 1 108 ? 3.794 10.130 2.254 1.00 90.06 108 ARG A O 1
ATOM 900 N N . GLY A 1 109 ? 1.942 11.399 2.218 1.00 91.38 109 GLY A N 1
ATOM 901 C CA . GLY A 1 109 ? 2.115 11.988 3.555 1.00 91.38 109 GLY A CA 1
ATOM 902 C C . GLY A 1 109 ? 0.920 11.821 4.499 1.00 91.38 109 GLY A C 1
ATOM 903 O O . GLY A 1 109 ? -0.131 11.312 4.120 1.00 91.38 109 GLY A O 1
ATOM 904 N N . TYR A 1 110 ? 1.084 12.214 5.766 1.00 92.88 110 TYR A N 1
ATOM 905 C CA . TYR A 1 110 ? -0.035 12.277 6.717 1.00 92.88 110 TYR A CA 1
ATOM 906 C C . TYR A 1 110 ? -1.018 13.402 6.368 1.00 92.88 110 TYR A C 1
ATOM 908 O O . TYR A 1 110 ? -2.218 13.188 6.475 1.00 92.88 110 TYR A O 1
ATOM 916 N N . ASN A 1 111 ? -0.520 14.569 5.945 1.00 95.69 111 ASN A N 1
ATOM 917 C CA . ASN A 1 111 ? -1.368 15.719 5.606 1.00 95.69 111 ASN A CA 1
ATOM 918 C C . ASN A 1 111 ? -2.255 15.396 4.402 1.00 95.69 111 ASN A C 1
ATOM 920 O O . ASN A 1 111 ? -3.462 15.341 4.565 1.00 95.69 111 ASN A O 1
ATOM 924 N N . GLU A 1 112 ? -1.653 14.990 3.280 1.00 95.88 112 GLU A N 1
ATOM 925 C CA . GLU A 1 112 ? -2.375 14.531 2.082 1.00 95.88 112 GLU A CA 1
ATOM 926 C C . GLU A 1 112 ? -3.432 13.461 2.394 1.00 95.88 112 GLU A C 1
ATOM 928 O O . GLU A 1 112 ? -4.542 13.510 1.875 1.00 95.88 112 GLU A O 1
ATOM 933 N N . MET A 1 113 ? -3.110 12.505 3.272 1.00 97.12 113 MET A N 1
ATOM 934 C CA . MET A 1 113 ? -4.061 11.479 3.695 1.00 97.12 113 MET A CA 1
ATOM 935 C C . MET A 1 113 ? -5.269 12.080 4.414 1.00 97.12 113 MET A C 1
ATOM 937 O O . MET A 1 113 ? -6.393 11.656 4.169 1.00 97.12 113 MET A O 1
ATOM 941 N N . ILE A 1 114 ? -5.044 13.023 5.330 1.00 97.94 114 ILE A N 1
ATOM 942 C CA . ILE A 1 114 ? -6.122 13.676 6.076 1.00 97.94 114 ILE A CA 1
ATOM 943 C C . ILE A 1 114 ? -6.946 14.567 5.150 1.00 97.94 114 ILE A C 1
ATOM 945 O O . ILE A 1 114 ? -8.166 14.452 5.185 1.00 97.94 114 ILE A O 1
ATOM 949 N N . ASP A 1 115 ? -6.298 15.352 4.292 1.00 97.94 115 ASP A N 1
ATOM 950 C CA . ASP A 1 115 ? -6.962 16.222 3.319 1.00 97.94 115 ASP A CA 1
ATOM 951 C C . ASP A 1 115 ? -7.848 15.380 2.385 1.00 97.94 115 ASP A C 1
ATOM 953 O O . ASP A 1 115 ? -9.047 15.617 2.271 1.00 97.94 115 ASP A O 1
ATOM 957 N N . THR A 1 116 ? -7.316 14.275 1.847 1.00 97.88 116 THR A N 1
ATOM 958 C CA . THR A 1 116 ? -8.081 13.334 1.009 1.00 97.88 116 THR A CA 1
ATOM 959 C C . THR A 1 116 ? -9.261 12.715 1.763 1.00 97.88 116 THR A C 1
ATOM 961 O O . THR A 1 116 ? -10.349 12.557 1.208 1.00 97.88 116 THR A O 1
ATOM 964 N N . LEU A 1 117 ? -9.068 12.326 3.029 1.00 98.12 117 LEU A N 1
ATOM 965 C CA . LEU A 1 117 ? -10.138 11.761 3.855 1.00 98.12 117 LEU A CA 1
ATOM 966 C C . LEU A 1 117 ? -11.260 12.766 4.116 1.00 98.12 117 LEU A C 1
ATOM 968 O O . LEU A 1 117 ? -12.435 12.391 4.088 1.00 98.12 117 LEU A O 1
ATOM 972 N N . GLU A 1 118 ? -10.903 14.019 4.355 1.00 97.44 118 GLU A N 1
ATOM 973 C CA . GLU A 1 118 ? -11.841 15.094 4.634 1.00 97.44 118 GLU A CA 1
ATOM 974 C C . GLU A 1 118 ? -12.603 15.504 3.370 1.00 97.44 118 GLU A C 1
ATOM 976 O O . GLU A 1 118 ? -13.833 15.478 3.374 1.00 97.44 118 GLU A O 1
ATOM 981 N N . GLU A 1 119 ? -11.894 15.765 2.273 1.00 97.75 119 GLU A N 1
ATOM 982 C CA . GLU A 1 119 ? -12.463 16.252 1.013 1.00 97.75 119 GLU A CA 1
ATOM 983 C C . GLU A 1 119 ? -13.269 15.186 0.264 1.00 97.75 119 GLU A C 1
ATOM 985 O O . GLU A 1 119 ? -14.359 15.462 -0.232 1.00 97.75 119 GLU A O 1
ATOM 990 N N . SER A 1 120 ? -12.754 13.954 0.173 1.00 97.31 120 SER A N 1
ATOM 991 C CA . SER A 1 120 ? -13.371 12.911 -0.662 1.00 97.31 120 SER A CA 1
ATOM 992 C C . SER A 1 120 ? -14.373 12.036 0.089 1.00 97.31 120 SER A C 1
ATOM 994 O O . SER A 1 120 ? -15.219 11.395 -0.535 1.00 97.31 120 SER A O 1
ATOM 996 N N . PHE A 1 121 ? -14.266 11.952 1.419 1.00 96.88 121 PHE A N 1
ATOM 997 C CA . PHE A 1 121 ? -15.039 10.990 2.214 1.00 96.88 121 PHE A CA 1
ATOM 998 C C . PHE A 1 121 ? -15.724 11.595 3.443 1.00 96.88 121 PHE A C 1
ATOM 1000 O O . PHE A 1 121 ? -16.376 10.854 4.182 1.00 96.88 121 PHE A O 1
ATOM 1007 N N . CYS A 1 122 ? -15.595 12.905 3.679 1.00 96.69 122 CYS A N 1
ATOM 1008 C CA . CYS A 1 122 ? -16.121 13.589 4.864 1.00 96.69 122 CYS A CA 1
ATOM 1009 C C . CYS A 1 122 ? -15.621 12.974 6.190 1.00 96.69 122 CYS A C 1
ATOM 1011 O O . CYS A 1 122 ? -16.319 12.992 7.209 1.00 96.69 122 CYS A O 1
ATOM 1013 N N . ILE A 1 123 ? -14.412 12.400 6.195 1.00 97.69 123 ILE A N 1
ATOM 1014 C CA . ILE A 1 123 ? -13.786 11.792 7.373 1.00 97.69 123 ILE A CA 1
ATOM 1015 C C . ILE A 1 123 ? -12.783 12.783 7.957 1.00 97.69 123 ILE A C 1
ATOM 1017 O O . ILE A 1 123 ? -11.643 12.884 7.517 1.00 97.69 123 ILE A O 1
ATOM 1021 N N . SER A 1 124 ? -13.196 13.478 9.014 1.00 97.44 124 SER A N 1
ATOM 1022 C CA . SER A 1 124 ? -12.325 14.417 9.721 1.00 97.44 124 SER A CA 1
ATOM 1023 C C . SER A 1 124 ? -11.144 13.729 10.416 1.00 97.44 124 SER A C 1
ATOM 1025 O O . SER A 1 124 ? -11.198 12.554 10.800 1.00 97.44 124 SER A O 1
ATOM 1027 N N . LYS A 1 125 ? -10.095 14.503 10.719 1.00 97.75 125 LYS A N 1
ATOM 1028 C CA . LYS A 1 125 ? -8.929 14.045 11.498 1.00 97.75 125 LYS A CA 1
ATOM 1029 C C . LYS A 1 125 ? -9.289 13.381 12.831 1.00 97.75 125 LYS A C 1
ATOM 1031 O O . LYS A 1 125 ? -8.638 12.416 13.241 1.00 97.75 125 LYS A O 1
ATOM 1036 N N . SER A 1 126 ? -10.300 13.890 13.538 1.00 97.12 126 SER A N 1
ATOM 1037 C CA . SER A 1 126 ? -10.755 13.313 14.811 1.00 97.12 126 SER A CA 1
ATOM 1038 C C . SER A 1 126 ? -11.449 11.965 14.604 1.00 97.12 126 SER A C 1
ATOM 1040 O O . SER A 1 126 ? -11.185 11.020 15.351 1.00 97.12 126 SER A O 1
ATOM 1042 N N . THR A 1 127 ? -12.266 11.847 13.555 1.00 97.56 127 THR A N 1
ATOM 1043 C CA . THR A 1 127 ? -12.909 10.590 13.156 1.00 97.56 127 THR A CA 1
ATOM 1044 C C . THR A 1 127 ? -11.871 9.557 12.737 1.00 97.56 127 THR A C 1
ATOM 1046 O O . THR A 1 127 ? -11.887 8.449 13.268 1.00 97.56 127 THR A O 1
ATOM 1049 N N . TYR A 1 128 ? -10.899 9.933 11.901 1.00 97.69 128 TYR A N 1
ATOM 1050 C CA . TYR A 1 128 ? -9.774 9.073 11.526 1.00 97.69 128 TYR A CA 1
ATOM 1051 C C . TYR A 1 128 ? -9.051 8.506 12.758 1.00 97.69 128 TYR A C 1
ATOM 1053 O O . TYR A 1 128 ? -8.880 7.295 12.871 1.00 97.69 128 TYR A O 1
ATOM 1061 N N . LYS A 1 129 ? -8.684 9.351 13.734 1.00 96.62 129 LYS A N 1
ATOM 1062 C CA . LYS A 1 129 ? -7.985 8.900 14.955 1.00 96.62 129 LYS A CA 1
ATOM 1063 C C . LYS A 1 129 ? -8.778 7.863 15.755 1.00 96.62 129 LYS A C 1
ATOM 1065 O O . LYS A 1 129 ? -8.177 6.996 16.388 1.00 96.62 129 LYS A O 1
ATOM 1070 N N . ARG A 1 130 ? -10.109 7.964 15.754 1.00 96.56 130 ARG A N 1
ATOM 1071 C CA . ARG A 1 130 ? -10.997 7.043 16.474 1.00 96.56 130 ARG A CA 1
ATOM 1072 C C . ARG A 1 130 ? -11.245 5.749 15.702 1.00 96.56 130 ARG A C 1
ATOM 1074 O O . ARG A 1 130 ? -11.281 4.688 16.320 1.00 96.56 130 ARG A O 1
ATOM 1081 N N . GLU A 1 131 ? -11.435 5.842 14.390 1.00 97.31 131 GLU A N 1
ATOM 1082 C CA . GLU A 1 131 ? -11.852 4.720 13.545 1.00 97.31 131 GLU A CA 1
ATOM 1083 C C . GLU A 1 131 ? -10.677 3.915 12.987 1.00 97.31 131 GLU A C 1
ATOM 1085 O O . GLU A 1 131 ? -10.808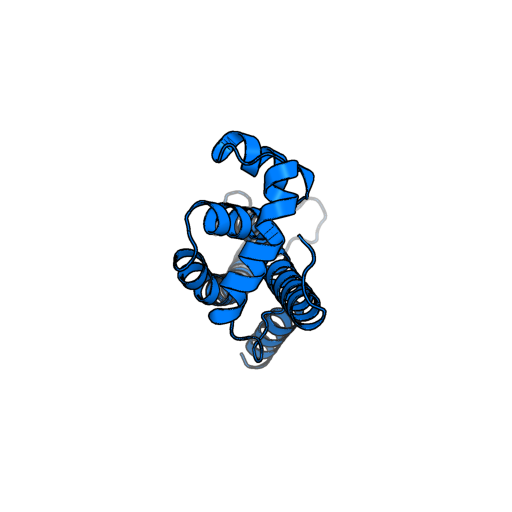 2.709 12.820 1.00 97.31 131 GLU A O 1
ATOM 1090 N N . PHE A 1 132 ? -9.509 4.523 12.767 1.00 97.88 132 PHE A N 1
ATOM 1091 C CA . PHE A 1 132 ? -8.354 3.819 12.203 1.00 97.88 132 PHE A CA 1
ATOM 1092 C C . PHE A 1 132 ? -7.916 2.590 13.018 1.00 97.88 132 PHE A C 1
ATOM 1094 O O . PHE A 1 132 ? -7.716 1.536 12.416 1.00 97.88 132 PHE A O 1
ATOM 1101 N N . PRO A 1 133 ? -7.819 2.635 14.364 1.00 98.06 133 PRO A N 1
ATOM 1102 C CA . PRO A 1 133 ? -7.473 1.435 15.122 1.00 98.06 133 PRO A CA 1
ATOM 1103 C C . PRO A 1 133 ? -8.560 0.351 15.045 1.00 98.06 133 PRO A C 1
ATOM 1105 O O . PRO A 1 133 ? -8.231 -0.829 15.018 1.00 98.06 133 PRO A O 1
ATOM 1108 N N . LYS A 1 134 ? -9.842 0.731 14.931 1.00 97.94 134 LYS A N 1
ATOM 1109 C CA . LYS A 1 134 ? -10.940 -0.228 14.723 1.00 97.94 134 LYS A CA 1
ATOM 1110 C C . LYS A 1 134 ? -10.850 -0.882 13.347 1.00 97.94 134 LYS A C 1
ATOM 1112 O O . LYS A 1 134 ? -11.006 -2.090 13.242 1.00 97.94 134 LYS A O 1
ATOM 1117 N N . ALA A 1 135 ? -10.537 -0.095 12.318 1.00 97.94 135 ALA A N 1
ATOM 1118 C CA . ALA A 1 135 ? -10.287 -0.604 10.976 1.00 97.94 135 ALA A CA 1
ATOM 1119 C C . ALA A 1 135 ? -9.100 -1.580 10.960 1.00 97.94 135 ALA A C 1
ATOM 1121 O O . ALA A 1 135 ? -9.167 -2.594 10.278 1.00 97.94 135 ALA A O 1
ATOM 1122 N N . CYS A 1 136 ? -8.046 -1.318 11.746 1.00 98.00 136 CYS A N 1
ATOM 1123 C CA . CYS A 1 136 ? -6.910 -2.236 11.884 1.00 98.00 136 CYS A CA 1
ATOM 1124 C C . CYS A 1 136 ? -7.321 -3.575 12.516 1.00 98.00 136 CYS A C 1
ATOM 1126 O O . CYS A 1 136 ? -6.931 -4.620 12.008 1.00 98.00 136 CYS A O 1
ATOM 1128 N N . LEU A 1 137 ? -8.115 -3.550 13.593 1.00 97.75 137 LEU A N 1
ATOM 1129 C CA . LEU A 1 137 ? -8.624 -4.766 14.242 1.00 97.75 137 LEU A CA 1
ATOM 1130 C C . LEU A 1 137 ? -9.574 -5.561 13.343 1.00 97.75 137 LEU A C 1
ATOM 1132 O O . LEU A 1 137 ? -9.569 -6.785 13.364 1.00 97.75 137 LEU A O 1
ATOM 1136 N N . GLU A 1 138 ? -10.408 -4.880 12.559 1.00 97.69 138 GLU A N 1
ATOM 1137 C CA . GLU A 1 138 ? -11.289 -5.576 11.624 1.00 97.69 138 GLU A CA 1
ATOM 1138 C C . GLU A 1 138 ? -10.482 -6.214 10.492 1.00 97.69 138 GLU A C 1
ATOM 1140 O O . GLU A 1 138 ? -10.675 -7.381 10.166 1.00 97.69 138 GLU A O 1
ATOM 1145 N N . LEU A 1 139 ? -9.522 -5.469 9.941 1.00 97.75 139 LEU A N 1
ATOM 1146 C CA . LEU A 1 139 ? -8.662 -5.936 8.862 1.00 97.75 139 LEU A CA 1
ATOM 1147 C C . LEU A 1 139 ? -7.763 -7.105 9.287 1.00 97.75 139 LEU A C 1
ATOM 1149 O O . LEU A 1 139 ? -7.515 -7.994 8.477 1.00 97.75 139 LEU A O 1
ATOM 1153 N N . SER A 1 140 ? -7.311 -7.149 10.546 1.00 97.06 140 SER A N 1
ATOM 1154 C CA . SER A 1 140 ? -6.424 -8.215 11.035 1.00 97.06 140 SER A CA 1
ATOM 1155 C C . SER A 1 140 ? -7.015 -9.616 10.902 1.00 97.06 140 SER A C 1
ATOM 1157 O O . SER A 1 140 ? -6.264 -10.580 10.857 1.00 97.06 140 SER A O 1
ATOM 1159 N N . LYS A 1 141 ? -8.345 -9.741 10.836 1.00 96.44 141 LYS A N 1
ATOM 1160 C CA . LYS A 1 141 ? -9.043 -11.023 10.659 1.00 96.44 141 LYS A CA 1
ATOM 1161 C C . LYS A 1 141 ? -8.802 -11.654 9.287 1.00 96.44 141 LYS A C 1
ATOM 1163 O O . LYS A 1 141 ? -9.029 -12.847 9.126 1.00 96.44 141 LYS A O 1
ATOM 1168 N N . TYR A 1 142 ? -8.382 -10.851 8.311 1.00 95.56 142 TYR A N 1
ATOM 1169 C CA . TYR A 1 142 ? -8.239 -11.257 6.912 1.00 95.56 142 TYR A CA 1
ATOM 1170 C C . TYR A 1 142 ? -6.792 -11.198 6.416 1.00 95.56 142 TYR A C 1
ATOM 1172 O O . TYR A 1 142 ? -6.505 -11.684 5.325 1.00 95.56 142 TYR A O 1
ATOM 1180 N N . LEU A 1 143 ? -5.887 -10.572 7.175 1.00 94.44 143 LEU A N 1
ATOM 1181 C CA . LEU A 1 143 ? -4.491 -10.429 6.779 1.00 94.44 143 LEU A CA 1
ATOM 1182 C C . LEU A 1 143 ? -3.703 -11.708 7.048 1.00 94.44 143 LEU A C 1
ATOM 1184 O O . LEU A 1 143 ? -3.733 -12.251 8.151 1.00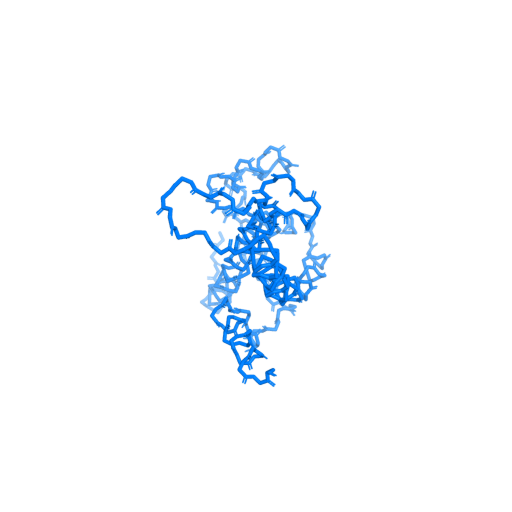 94.44 143 LEU A O 1
ATOM 1188 N N . ASP A 1 144 ? -2.905 -12.106 6.062 1.00 90.44 144 ASP A N 1
ATOM 1189 C CA . ASP A 1 144 ? -1.815 -13.050 6.275 1.00 90.44 144 ASP A CA 1
ATOM 1190 C C . ASP A 1 144 ? -0.663 -12.329 6.987 1.00 90.44 144 ASP A C 1
ATOM 1192 O O . ASP A 1 144 ? 0.125 -11.597 6.384 1.00 90.44 144 ASP A O 1
ATOM 1196 N N . MET A 1 145 ? -0.603 -12.499 8.306 1.00 89.12 145 MET A N 1
ATOM 1197 C CA . MET A 1 145 ? 0.428 -11.886 9.141 1.00 89.12 145 MET A CA 1
ATOM 1198 C C . MET A 1 145 ? 1.753 -12.659 9.118 1.00 89.12 145 MET A C 1
ATOM 1200 O O . MET A 1 145 ? 2.774 -12.085 9.500 1.00 89.12 145 MET A O 1
ATOM 1204 N N . GLU A 1 146 ? 1.758 -13.913 8.657 1.00 87.94 146 GLU A N 1
ATOM 1205 C CA . GLU A 1 146 ? 2.971 -14.725 8.512 1.00 87.94 146 GLU A CA 1
ATOM 1206 C C . GLU A 1 146 ? 3.782 -14.250 7.299 1.00 87.94 146 GLU A C 1
ATOM 1208 O O . GLU A 1 146 ? 4.996 -14.041 7.386 1.00 87.94 146 GLU A O 1
ATOM 1213 N N . HIS A 1 147 ? 3.099 -13.954 6.192 1.00 87.31 147 HIS A N 1
ATOM 1214 C CA . HIS A 1 147 ? 3.711 -13.480 4.951 1.00 87.31 147 HIS A CA 1
ATOM 1215 C C . HIS A 1 147 ? 3.542 -11.970 4.758 1.00 87.31 147 HIS A C 1
ATOM 1217 O O . HIS A 1 147 ? 3.014 -11.500 3.751 1.00 87.31 147 HIS A O 1
ATOM 1223 N N . ARG A 1 148 ? 4.035 -11.179 5.720 1.00 90.06 148 ARG A N 1
ATOM 1224 C CA . ARG A 1 148 ? 3.995 -9.711 5.619 1.00 90.06 148 ARG A CA 1
ATOM 1225 C C . ARG A 1 148 ? 4.737 -9.209 4.360 1.00 90.06 148 ARG A C 1
ATOM 1227 O O . ARG A 1 148 ? 5.907 -9.588 4.174 1.00 90.06 148 ARG A O 1
ATOM 1234 N N . PRO A 1 149 ? 4.121 -8.305 3.568 1.00 91.62 149 PRO A N 1
ATOM 1235 C CA . PRO A 1 149 ? 4.772 -7.644 2.449 1.00 91.62 149 PRO A CA 1
ATOM 1236 C C . PRO A 1 149 ? 5.937 -6.805 2.956 1.00 91.62 149 PRO A C 1
ATOM 1238 O O . PRO A 1 149 ? 5.881 -6.207 4.029 1.00 91.62 149 PRO A O 1
ATOM 1241 N N . SER A 1 150 ? 7.007 -6.754 2.179 1.00 94.81 150 SER A N 1
ATOM 1242 C CA . SER A 1 150 ? 8.162 -5.926 2.492 1.00 94.81 150 SER A CA 1
ATOM 1243 C C . SER A 1 150 ? 8.785 -5.455 1.200 1.00 94.81 150 SER A C 1
ATOM 1245 O O . SER A 1 150 ? 9.063 -6.265 0.312 1.00 94.81 150 SER A O 1
ATOM 1247 N N . LEU A 1 151 ? 9.028 -4.150 1.114 1.00 94.88 151 LEU A N 1
ATOM 1248 C CA . LEU A 1 151 ? 9.692 -3.571 -0.048 1.00 94.88 151 LEU A CA 1
ATOM 1249 C C . LEU A 1 151 ? 11.071 -4.213 -0.274 1.00 94.88 151 LEU A C 1
ATOM 1251 O O . LEU A 1 151 ? 11.431 -4.535 -1.403 1.00 94.88 151 LEU A O 1
ATOM 1255 N N . GLU A 1 152 ? 11.814 -4.464 0.805 1.00 94.94 152 GLU A N 1
ATOM 1256 C CA . GLU A 1 152 ? 13.118 -5.127 0.760 1.00 94.94 152 GLU A CA 1
ATOM 1257 C C . GLU A 1 152 ? 13.018 -6.557 0.217 1.00 94.94 152 GLU A C 1
ATOM 1259 O O . GLU A 1 152 ? 13.758 -6.918 -0.697 1.00 94.94 152 GLU A O 1
ATOM 1264 N N . LYS A 1 153 ? 12.062 -7.360 0.710 1.00 94.62 153 LYS A N 1
ATOM 1265 C CA . LYS A 1 153 ? 11.854 -8.731 0.209 1.00 94.62 153 LYS A CA 1
ATOM 1266 C C . LYS A 1 153 ? 11.548 -8.747 -1.288 1.00 94.62 153 LYS A C 1
ATOM 1268 O O . LYS A 1 153 ? 12.112 -9.563 -2.009 1.00 94.62 153 LYS A O 1
ATOM 1273 N N . LEU A 1 154 ? 10.681 -7.848 -1.758 1.00 95.56 154 LEU A N 1
ATOM 1274 C CA . LEU A 1 154 ? 10.342 -7.756 -3.180 1.00 95.56 154 LEU A CA 1
ATOM 1275 C C . LEU A 1 154 ? 11.552 -7.319 -4.016 1.00 95.56 154 LEU A C 1
ATOM 1277 O O . LEU A 1 154 ? 11.803 -7.895 -5.069 1.00 95.56 154 LEU A O 1
ATOM 1281 N N . ASN A 1 155 ? 12.350 -6.365 -3.530 1.00 94.00 155 ASN A N 1
ATOM 1282 C CA . ASN A 1 155 ? 13.592 -5.984 -4.204 1.00 94.00 155 ASN A CA 1
ATOM 1283 C C . ASN A 1 155 ? 14.571 -7.162 -4.303 1.00 94.00 155 ASN A C 1
ATOM 1285 O O . ASN A 1 155 ? 15.146 -7.379 -5.363 1.00 94.00 155 ASN A O 1
ATOM 1289 N N . ASN A 1 156 ? 14.717 -7.961 -3.244 1.00 95.19 156 ASN A N 1
ATOM 1290 C CA . ASN A 1 156 ? 15.579 -9.143 -3.268 1.00 95.19 156 ASN A CA 1
ATOM 1291 C C . ASN A 1 156 ? 15.085 -10.195 -4.270 1.00 95.19 156 ASN A C 1
ATOM 1293 O O . ASN A 1 156 ? 15.890 -10.717 -5.034 1.00 95.19 156 ASN A O 1
ATOM 1297 N N . ILE A 1 157 ? 13.773 -10.454 -4.330 1.00 94.62 157 ILE A N 1
ATOM 1298 C CA . ILE A 1 157 ? 13.178 -11.350 -5.340 1.00 94.62 157 ILE A CA 1
ATOM 1299 C C . ILE A 1 157 ? 13.517 -10.870 -6.756 1.00 94.62 157 ILE A C 1
ATOM 1301 O O . ILE A 1 157 ? 13.915 -11.672 -7.596 1.00 94.62 157 ILE A O 1
ATOM 1305 N N . PHE A 1 158 ? 13.401 -9.566 -7.008 1.00 95.00 158 PHE A N 1
ATOM 1306 C CA . PHE A 1 158 ? 13.744 -8.973 -8.297 1.00 95.00 158 PHE A CA 1
ATOM 1307 C C . PHE A 1 158 ? 15.242 -9.094 -8.628 1.00 95.00 158 PHE A C 1
ATOM 1309 O O . PHE A 1 158 ? 15.608 -9.447 -9.748 1.00 95.00 158 PHE A O 1
ATOM 1316 N N . TYR A 1 159 ? 16.130 -8.847 -7.664 1.00 93.19 159 TYR A N 1
ATOM 1317 C CA . TYR A 1 159 ? 17.569 -9.004 -7.890 1.00 93.19 159 TYR A CA 1
ATOM 1318 C C . TYR A 1 159 ? 17.953 -10.451 -8.197 1.00 93.19 159 TYR A C 1
ATOM 1320 O O . TYR A 1 159 ? 18.757 -10.692 -9.096 1.00 93.19 159 TYR A O 1
ATOM 1328 N N . GLU A 1 160 ? 17.362 -11.415 -7.494 1.00 94.44 160 GLU A N 1
ATOM 1329 C CA . GLU A 1 160 ? 17.594 -12.832 -7.769 1.00 94.44 160 GLU A CA 1
ATOM 1330 C C . GLU A 1 160 ? 16.993 -13.267 -9.113 1.00 94.44 160 GLU A C 1
ATOM 1332 O O . GLU A 1 160 ? 17.593 -14.096 -9.792 1.00 94.44 160 GLU A O 1
ATOM 1337 N N . SER A 1 161 ? 15.872 -12.689 -9.563 1.00 90.88 161 SER A N 1
ATOM 1338 C CA . SER A 1 161 ? 15.344 -13.001 -10.899 1.00 90.88 161 SER A CA 1
ATOM 1339 C C . SER A 1 161 ? 16.265 -12.531 -12.023 1.00 90.88 161 SER A C 1
ATOM 1341 O O . SER A 1 161 ? 16.363 -13.216 -13.029 1.00 90.88 161 SER A O 1
ATOM 1343 N N . ILE A 1 162 ? 16.975 -11.410 -11.843 1.00 91.06 162 ILE A N 1
ATOM 1344 C CA . ILE A 1 162 ? 17.926 -10.901 -12.846 1.00 91.06 162 ILE A CA 1
ATOM 1345 C C . ILE A 1 162 ? 19.210 -11.735 -12.885 1.00 91.06 162 ILE A C 1
ATOM 1347 O O . ILE A 1 162 ? 19.759 -11.963 -13.952 1.00 91.06 162 ILE A O 1
ATOM 1351 N N . LYS A 1 163 ? 19.722 -12.186 -11.731 1.00 85.31 163 LYS A N 1
ATOM 1352 C CA . LYS A 1 163 ? 20.961 -12.989 -11.679 1.00 85.31 163 LYS A CA 1
ATOM 1353 C C . LYS A 1 163 ? 20.837 -14.352 -12.366 1.00 85.31 163 LYS A C 1
ATOM 1355 O O . LYS A 1 163 ? 21.858 -14.945 -12.695 1.00 85.31 163 LYS A O 1
ATOM 1360 N N . ASN A 1 164 ? 19.612 -14.860 -12.483 1.00 70.88 164 ASN A N 1
ATOM 1361 C CA . ASN A 1 164 ? 19.309 -16.174 -13.041 1.00 70.88 164 ASN A CA 1
ATOM 1362 C C . ASN A 1 164 ? 18.852 -16.117 -14.517 1.00 70.88 164 ASN A C 1
ATOM 1364 O O . ASN A 1 164 ? 18.503 -17.167 -15.058 1.00 70.88 164 ASN A O 1
ATOM 1368 N N . GLU A 1 165 ? 18.835 -14.931 -15.144 1.00 59.16 165 GLU A N 1
ATOM 1369 C CA . GLU A 1 165 ? 18.650 -14.720 -16.597 1.00 59.16 165 GLU A CA 1
ATOM 1370 C C . GLU A 1 165 ? 20.002 -14.687 -17.327 1.00 59.16 165 GLU A C 1
ATOM 1372 O O . GLU A 1 165 ? 20.073 -15.266 -18.436 1.00 59.16 165 GLU A O 1
#

Secondary structure (DSSP, 8-state):
-PPPHHHHHHHHHHHHHHHHHHHHHHHHHHHHHHHHHSPPTT-TT--S--TTS-PPPHHHHHHHHHHHHHHHHHHHHHHHHHHHHHHHHHTTS-HHHHHHHHHHHH-SSHHHHHHHHHHHH---HHHHHHHHHHHHHHHTTT--STT---HHHHHHHHHHHHHT-

Foldseek 3Di:
DDDDPVLVVLLVLLVVLLVQLLVLLVVLVVLVVVLVPQDALPDPVQDCDDPPPDDDHSVVSSVVSVVVNVLSVVLSVLSVVVVVVVLVLLVVDDPLLSLLSVLSSNDPDPVSSQCCCCVVPVQHPVNSVVCNSVSSSVSSVPDPSVPRRHPVVSVVVSVVVVVVD

Organism: NCBI:txid1982626

pLDDT: mean 91.49, std 10.13, range [45.62, 98.25]